Protein AF-W1XPV2-F1 (afdb_monomer_lite)

Structure (mmCIF, N/CA/C/O backbone):
data_AF-W1XPV2-F1
#
_entry.id   AF-W1XPV2-F1
#
loop_
_atom_site.group_PDB
_atom_site.id
_atom_site.type_symbol
_atom_site.label_atom_id
_atom_site.label_alt_id
_atom_site.label_comp_id
_atom_site.label_asym_id
_atom_site.label_entity_id
_atom_site.label_seq_id
_atom_site.pdbx_PDB_ins_code
_atom_site.Cartn_x
_atom_site.Cartn_y
_atom_site.Cartn_z
_atom_site.occupancy
_atom_site.B_iso_or_equiv
_atom_site.auth_seq_id
_atom_site.auth_comp_id
_atom_site.auth_asym_id
_atom_site.auth_atom_id
_atom_site.pdbx_PDB_model_num
ATOM 1 N N . ALA A 1 1 ? 14.628 3.051 -1.805 1.00 74.81 1 ALA A N 1
ATOM 2 C CA . ALA A 1 1 ? 13.405 2.245 -1.624 1.00 74.81 1 ALA A CA 1
ATOM 3 C C . ALA A 1 1 ? 13.058 2.074 -0.147 1.00 74.81 1 ALA A C 1
ATOM 5 O O . ALA A 1 1 ? 11.946 2.419 0.206 1.00 74.81 1 ALA A O 1
ATOM 6 N N . GLN A 1 2 ? 13.999 1.642 0.708 1.00 80.69 2 GLN A N 1
ATOM 7 C CA . GLN A 1 2 ? 13.742 1.380 2.136 1.00 80.69 2 GLN A CA 1
ATOM 8 C C . GLN A 1 2 ? 12.951 2.488 2.851 1.00 80.69 2 GLN A C 1
ATOM 10 O O . GLN A 1 2 ? 11.865 2.226 3.342 1.00 80.69 2 GLN A O 1
ATOM 15 N N . LYS A 1 3 ? 13.412 3.744 2.762 1.00 85.50 3 LYS A N 1
ATOM 16 C CA . LYS A 1 3 ? 12.729 4.897 3.371 1.00 85.50 3 LYS A CA 1
ATOM 17 C C . LYS A 1 3 ? 11.247 5.032 2.979 1.00 85.50 3 LYS A C 1
ATOM 19 O O . LYS A 1 3 ? 10.432 5.370 3.821 1.00 85.50 3 LYS A O 1
ATOM 24 N N . PHE A 1 4 ? 10.900 4.772 1.716 1.00 84.38 4 PHE A N 1
ATOM 25 C CA . PHE A 1 4 ? 9.508 4.849 1.259 1.00 84.38 4 PHE A CA 1
ATOM 26 C C . PHE A 1 4 ? 8.647 3.755 1.897 1.00 84.38 4 PHE A C 1
ATOM 28 O O . PHE A 1 4 ? 7.527 4.029 2.311 1.00 84.38 4 PHE A O 1
ATOM 35 N N . PHE A 1 5 ? 9.174 2.532 1.999 1.00 86.44 5 PHE A N 1
ATOM 36 C CA . PHE A 1 5 ? 8.465 1.438 2.659 1.00 86.44 5 PHE A CA 1
ATOM 37 C C . PHE A 1 5 ? 8.291 1.704 4.157 1.00 86.44 5 PHE A C 1
ATOM 39 O O . PHE A 1 5 ? 7.191 1.528 4.669 1.00 86.44 5 PHE A O 1
ATOM 46 N N . ASP A 1 6 ? 9.319 2.235 4.822 1.00 91.38 6 ASP A N 1
ATOM 47 C CA . ASP A 1 6 ? 9.242 2.594 6.242 1.00 91.38 6 ASP A CA 1
ATOM 48 C C . ASP A 1 6 ? 8.183 3.690 6.497 1.00 91.38 6 ASP A C 1
ATOM 50 O O . ASP A 1 6 ? 7.399 3.612 7.444 1.00 91.38 6 ASP A O 1
ATOM 54 N N . GLU A 1 7 ? 8.119 4.710 5.632 1.00 92.56 7 GLU A N 1
ATOM 55 C CA . GLU A 1 7 ? 7.108 5.775 5.711 1.00 92.56 7 GLU A CA 1
ATOM 56 C C . GLU A 1 7 ? 5.693 5.258 5.405 1.00 92.56 7 GLU A C 1
ATOM 58 O O . GLU A 1 7 ? 4.729 5.674 6.054 1.00 92.56 7 GLU A O 1
ATOM 63 N N . LEU A 1 8 ? 5.556 4.330 4.452 1.00 90.31 8 LEU A N 1
ATOM 64 C CA . LEU A 1 8 ? 4.277 3.705 4.115 1.00 90.31 8 LEU A CA 1
ATOM 65 C C . LEU A 1 8 ? 3.741 2.853 5.277 1.00 90.31 8 LEU A C 1
ATOM 67 O O . LEU A 1 8 ? 2.554 2.933 5.598 1.00 90.31 8 LEU A O 1
ATOM 71 N N . ASP A 1 9 ? 4.611 2.105 5.957 1.00 91.62 9 ASP A N 1
ATOM 72 C CA . ASP A 1 9 ? 4.253 1.321 7.143 1.00 91.62 9 ASP A CA 1
ATOM 73 C C . ASP A 1 9 ? 3.866 2.215 8.331 1.00 91.62 9 ASP A C 1
ATOM 75 O O . ASP A 1 9 ? 2.879 1.950 9.033 1.00 91.62 9 ASP A O 1
ATOM 79 N N . ALA A 1 10 ? 4.585 3.325 8.532 1.00 95.62 10 ALA A N 1
ATOM 80 C CA . ALA A 1 10 ? 4.218 4.324 9.532 1.00 95.62 10 ALA A CA 1
ATOM 81 C C . ALA A 1 10 ? 2.832 4.927 9.236 1.00 95.62 10 ALA A C 1
ATOM 83 O O . ALA A 1 10 ? 1.987 5.024 10.128 1.00 95.62 10 ALA A O 1
ATOM 84 N N . PHE A 1 11 ? 2.555 5.259 7.973 1.00 94.56 11 PHE A N 1
ATOM 85 C CA . PHE A 1 11 ? 1.246 5.745 7.545 1.00 94.56 11 PHE A CA 1
ATOM 86 C C . PHE A 1 11 ? 0.132 4.716 7.782 1.00 94.56 11 PHE A C 1
ATOM 88 O O . PHE A 1 11 ? -0.935 5.065 8.292 1.00 94.56 11 PHE A O 1
ATOM 95 N N . PHE A 1 12 ? 0.371 3.440 7.470 1.00 94.62 12 PHE A N 1
ATOM 96 C CA . PHE A 1 12 ? -0.588 2.366 7.737 1.00 94.62 12 PHE A CA 1
ATOM 97 C C . PHE A 1 12 ? -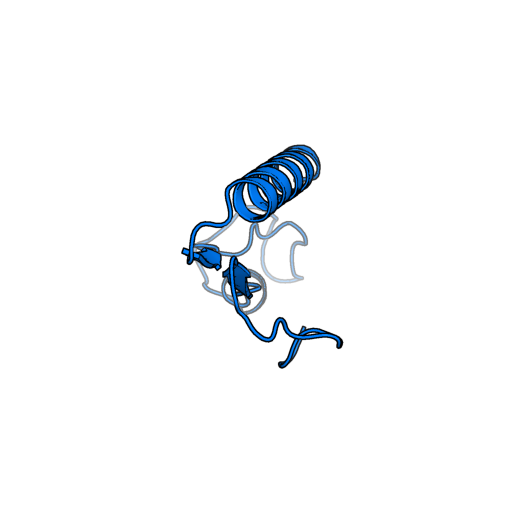0.896 2.223 9.225 1.00 94.62 12 PHE A C 1
ATOM 99 O O . PHE A 1 12 ? -2.062 2.074 9.589 1.00 94.62 12 PHE A O 1
ATOM 106 N N . THR A 1 13 ? 0.114 2.351 10.083 1.00 94.81 13 THR A N 1
ATOM 107 C CA . THR A 1 13 ? -0.066 2.343 11.540 1.00 94.81 13 THR A CA 1
ATOM 108 C C . THR A 1 13 ? -0.980 3.487 11.998 1.00 94.81 13 THR A C 1
ATOM 110 O O . THR A 1 13 ? -1.863 3.294 12.835 1.00 94.81 13 THR A O 1
ATOM 113 N N . GLU A 1 14 ? -0.829 4.682 11.423 1.00 96.25 14 GLU A N 1
ATOM 114 C CA . GLU A 1 14 ? -1.701 5.822 11.733 1.00 96.25 14 GLU A CA 1
ATOM 115 C C . GLU A 1 14 ? -3.134 5.635 11.207 1.00 96.25 14 GLU A C 1
ATOM 117 O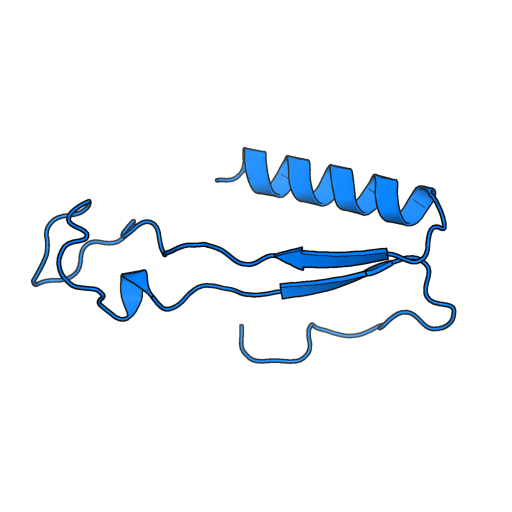 O . GLU A 1 14 ? -4.101 6.019 11.873 1.00 96.25 14 GLU A O 1
ATOM 122 N N . LEU A 1 15 ? -3.313 4.981 10.054 1.00 93.44 15 LEU A N 1
ATOM 123 C CA . LEU A 1 15 ? -4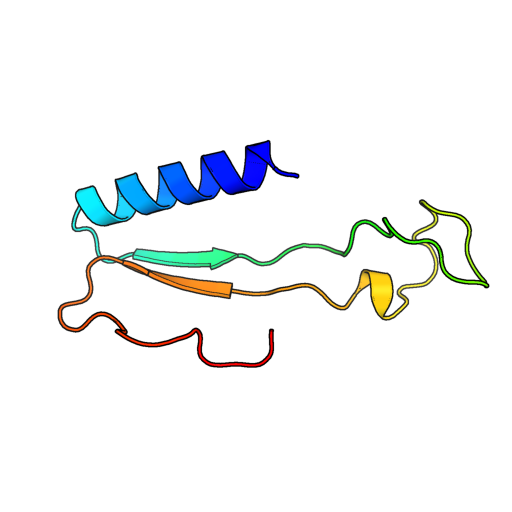.645 4.605 9.574 1.00 93.44 15 LEU A CA 1
ATOM 124 C C . LEU A 1 15 ? -5.335 3.611 10.514 1.00 93.44 15 LEU A C 1
ATOM 126 O O . LEU A 1 15 ? -6.519 3.796 10.806 1.00 93.44 15 LEU A O 1
ATOM 130 N N . GLU A 1 16 ? -4.613 2.613 11.025 1.00 92.06 16 GLU A N 1
ATOM 131 C CA . GLU A 1 16 ? -5.133 1.644 11.999 1.00 92.06 16 GLU A CA 1
ATOM 132 C C . GLU A 1 16 ? -5.576 2.338 13.292 1.00 92.06 16 GLU A C 1
ATOM 134 O O . GLU A 1 16 ? -6.715 2.155 13.728 1.00 92.06 16 GLU A O 1
ATOM 139 N N . LYS A 1 17 ? -4.732 3.217 13.849 1.00 94.38 17 LYS A N 1
ATOM 140 C CA . LYS A 1 17 ? -5.058 4.015 15.044 1.00 94.38 17 LYS A CA 1
ATOM 141 C C . LYS A 1 17 ? -6.261 4.930 14.842 1.00 94.38 17 LYS A C 1
ATOM 143 O O . LYS A 1 17 ? -7.018 5.161 15.780 1.00 94.38 17 LYS A O 1
ATOM 148 N N . SER A 1 18 ? -6.452 5.450 13.629 1.00 94.75 18 SER A N 1
ATOM 149 C CA . SER A 1 18 ? -7.549 6.379 13.346 1.00 94.75 18 SER A CA 1
ATOM 150 C C . SER A 1 18 ? -8.940 5.747 13.469 1.00 94.75 18 SER A C 1
ATOM 152 O O . SER A 1 18 ? -9.928 6.474 13.554 1.00 94.75 18 SER A O 1
ATOM 154 N N . GLY A 1 19 ? -9.045 4.413 13.404 1.00 90.56 19 GLY A N 1
ATOM 155 C CA . GLY A 1 19 ? -10.323 3.695 13.394 1.00 90.56 19 GLY A CA 1
ATOM 156 C C . GLY A 1 19 ? -11.202 3.981 12.168 1.00 90.56 19 GLY A C 1
ATOM 157 O O . GLY A 1 19 ? -12.340 3.512 12.096 1.00 90.56 19 GLY A O 1
ATOM 158 N N . ARG A 1 20 ? -10.704 4.748 11.189 1.00 94.19 20 ARG A N 1
ATOM 159 C CA . ARG A 1 20 ? -11.443 5.092 9.973 1.00 94.19 20 ARG A CA 1
ATOM 160 C C . ARG A 1 20 ? -11.516 3.888 9.042 1.00 94.19 20 ARG A C 1
ATOM 162 O O . ARG A 1 20 ? -10.545 3.157 8.861 1.00 94.19 20 ARG A O 1
ATOM 169 N N . LYS A 1 21 ? -12.668 3.728 8.393 1.00 94.19 21 LYS A N 1
ATOM 170 C CA . LYS A 1 21 ? -12.861 2.744 7.325 1.00 94.19 21 LYS A CA 1
ATOM 171 C C . LYS A 1 21 ? -12.220 3.274 6.049 1.00 94.19 21 LYS A C 1
ATOM 173 O O . LYS A 1 21 ? -12.778 4.168 5.419 1.00 94.19 21 LYS A O 1
ATOM 178 N N . VAL A 1 22 ? -11.047 2.758 5.703 1.00 94.75 22 VAL A N 1
ATOM 179 C CA . VAL A 1 22 ? -10.246 3.233 4.564 1.00 94.75 22 VAL A CA 1
ATOM 180 C C . VAL A 1 22 ? -9.803 2.044 3.721 1.00 94.75 22 VAL A C 1
ATOM 182 O O . VAL A 1 22 ? -9.410 1.013 4.258 1.00 94.75 22 VAL A O 1
ATOM 185 N N . MET A 1 23 ? -9.852 2.196 2.400 1.00 94.62 23 MET A N 1
ATOM 186 C CA . MET A 1 23 ? -9.239 1.280 1.441 1.00 94.62 23 MET A CA 1
ATOM 187 C C . MET A 1 23 ? -8.045 1.992 0.815 1.00 94.62 23 MET A C 1
ATOM 189 O O . MET A 1 23 ? -8.207 3.052 0.215 1.00 94.62 23 MET A O 1
ATOM 193 N N . VAL A 1 24 ? -6.857 1.414 0.962 1.00 92.25 24 VAL A N 1
ATOM 194 C CA . VAL A 1 24 ? -5.644 1.893 0.301 1.00 92.25 24 VAL A CA 1
ATOM 195 C C . VAL A 1 24 ? -5.316 0.955 -0.851 1.00 92.25 24 VAL A C 1
ATOM 197 O O . VAL A 1 24 ? -5.276 -0.261 -0.666 1.00 92.25 24 VAL A O 1
ATOM 200 N N . VAL A 1 25 ? -5.070 1.534 -2.025 1.00 91.06 25 VAL A N 1
ATOM 201 C CA . VAL A 1 25 ? -4.594 0.828 -3.218 1.00 91.06 25 VAL A CA 1
ATOM 202 C C . VAL A 1 25 ? -3.222 1.383 -3.568 1.00 91.06 25 VAL A C 1
ATOM 204 O O . VAL A 1 25 ? -3.079 2.586 -3.777 1.00 91.06 25 VAL A O 1
ATOM 207 N N . VAL A 1 26 ? -2.219 0.513 -3.618 1.00 87.94 26 VAL A N 1
ATOM 208 C CA . VAL A 1 26 ? -0.862 0.862 -4.044 1.00 87.94 26 VAL A CA 1
ATOM 209 C C . VAL A 1 26 ? -0.671 0.324 -5.455 1.00 87.94 26 VAL A C 1
ATOM 211 O O . VAL A 1 26 ? -0.694 -0.889 -5.656 1.00 87.94 26 VAL A O 1
ATOM 214 N N . VAL A 1 27 ? -0.504 1.231 -6.420 1.00 87.44 27 VAL A N 1
ATOM 215 C CA . VAL A 1 27 ? -0.278 0.909 -7.835 1.00 87.44 27 VAL A CA 1
ATOM 216 C C . VAL A 1 27 ? 1.009 1.599 -8.281 1.00 87.44 27 VAL A C 1
ATOM 218 O O . VAL A 1 27 ? 1.011 2.822 -8.432 1.00 87.44 27 VAL A O 1
ATOM 221 N N . PRO A 1 28 ? 2.117 0.864 -8.452 1.00 84.19 28 PRO A N 1
ATOM 222 C CA . PRO A 1 28 ? 3.320 1.429 -9.045 1.00 84.19 28 PRO A CA 1
ATOM 223 C C . PRO A 1 28 ? 3.079 1.763 -10.521 1.00 84.19 28 PRO A C 1
ATOM 225 O O . PRO A 1 28 ? 2.409 1.013 -11.224 1.00 84.19 28 PRO A O 1
ATOM 228 N N . GLU A 1 29 ? 3.648 2.867 -11.002 1.00 78.38 29 GLU A N 1
ATOM 229 C CA . GLU A 1 29 ? 3.495 3.280 -12.405 1.00 78.38 29 GLU A CA 1
ATOM 230 C C . GLU A 1 29 ? 4.263 2.359 -13.365 1.00 78.38 29 GLU A C 1
ATOM 232 O O . GLU A 1 29 ? 3.743 1.951 -14.399 1.00 78.38 29 GLU A O 1
ATOM 237 N N . HIS A 1 30 ? 5.506 2.022 -13.017 1.00 77.38 30 HIS A N 1
ATOM 238 C CA . HIS A 1 30 ? 6.356 1.083 -13.745 1.00 77.38 30 HIS A CA 1
ATOM 239 C C . HIS A 1 30 ? 7.481 0.574 -12.821 1.00 77.38 30 HIS A C 1
ATOM 241 O O . HIS A 1 30 ? 7.845 1.207 -11.824 1.00 77.38 30 HIS A O 1
ATOM 247 N N . GLY A 1 31 ? 8.094 -0.549 -13.176 1.00 64.81 31 GLY A N 1
ATOM 248 C CA . GLY A 1 31 ? 9.319 -1.059 -12.572 1.00 64.81 31 GLY A CA 1
ATOM 249 C C . GLY A 1 31 ? 10.510 -0.131 -12.830 1.00 64.81 31 GLY A C 1
ATOM 250 O O . GLY A 1 31 ? 10.594 0.560 -13.845 1.00 64.81 31 GLY A O 1
ATOM 251 N N . GLY A 1 32 ? 11.460 -0.084 -11.896 1.00 61.53 32 GLY A N 1
ATOM 252 C CA . GLY A 1 32 ? 12.624 0.808 -11.981 1.00 61.53 32 GLY A CA 1
ATOM 253 C C . GLY A 1 32 ? 13.746 0.338 -12.918 1.00 61.53 32 GLY A C 1
ATOM 254 O O . GLY A 1 32 ? 14.779 0.998 -12.956 1.00 61.53 32 GLY A O 1
ATOM 255 N N . ALA A 1 33 ? 13.587 -0.802 -13.609 1.00 56.66 33 ALA A N 1
ATOM 256 C CA . ALA A 1 33 ? 14.642 -1.474 -14.387 1.00 56.66 33 ALA A CA 1
ATOM 257 C C . ALA A 1 33 ? 15.959 -1.683 -13.598 1.00 56.66 33 ALA A C 1
ATOM 259 O O . ALA A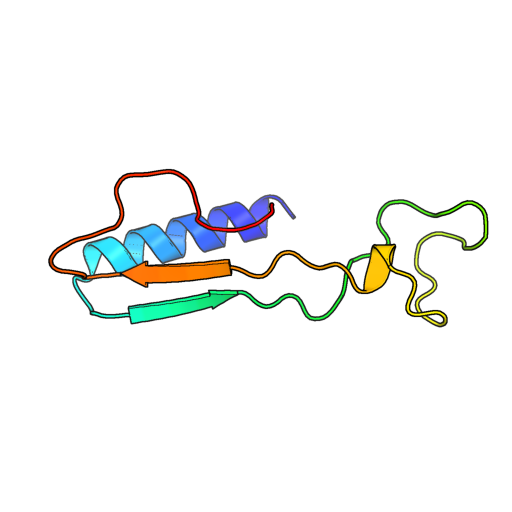 1 33 ? 17.052 -1.654 -14.157 1.00 56.66 33 ALA A O 1
ATOM 260 N N . LEU A 1 34 ? 15.861 -1.894 -12.276 1.00 52.12 34 LEU A N 1
ATOM 261 C CA . LEU A 1 34 ? 17.000 -1.952 -11.341 1.00 52.12 34 LEU A CA 1
ATOM 262 C C . LEU A 1 34 ? 17.946 -3.143 -11.584 1.00 52.12 34 LEU A C 1
ATOM 264 O O . LEU A 1 34 ? 19.073 -3.152 -11.091 1.00 52.12 34 LEU A O 1
ATOM 268 N N . LYS A 1 35 ? 17.497 -4.141 -12.348 1.00 44.19 35 LYS A N 1
ATOM 269 C CA . LYS A 1 35 ? 18.308 -5.247 -12.853 1.00 44.19 35 LYS A CA 1
ATOM 270 C C . LYS A 1 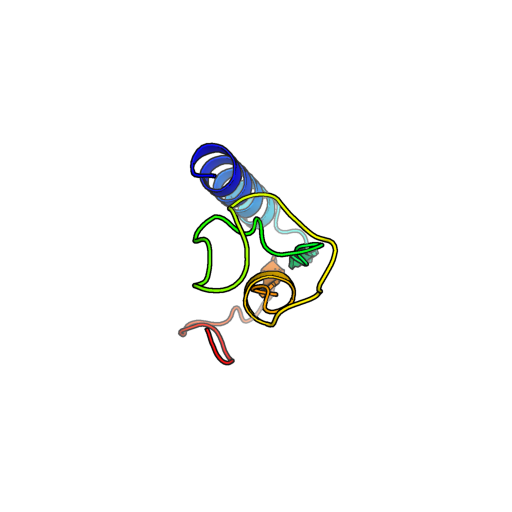35 ? 18.256 -5.174 -14.381 1.00 44.19 35 LYS A C 1
ATOM 272 O O . LYS A 1 35 ? 17.205 -5.440 -14.957 1.00 44.19 35 LYS A O 1
ATOM 277 N N . GLY A 1 36 ? 19.359 -4.775 -15.016 1.00 43.19 36 GLY A N 1
ATOM 278 C CA . GLY A 1 36 ? 19.472 -4.784 -16.479 1.00 43.19 36 GLY A CA 1
ATOM 279 C C . GLY A 1 36 ? 19.333 -6.208 -17.018 1.00 43.19 36 GLY A C 1
ATOM 280 O O . GLY A 1 36 ? 19.845 -7.153 -16.408 1.00 43.19 36 GLY A O 1
ATOM 281 N N . ASP A 1 37 ? 18.618 -6.371 -18.129 1.00 47.41 37 ASP A N 1
ATOM 282 C CA . ASP A 1 37 ? 18.561 -7.643 -18.848 1.00 47.41 37 ASP A CA 1
ATOM 283 C C . ASP A 1 37 ? 19.667 -7.712 -19.920 1.00 47.41 37 ASP A C 1
ATOM 285 O O . ASP A 1 37 ? 20.377 -6.740 -20.176 1.00 47.41 37 ASP A O 1
ATOM 289 N N . ARG A 1 38 ? 19.868 -8.887 -20.531 1.00 50.59 38 ARG A N 1
ATOM 290 C CA . ARG A 1 38 ? 20.946 -9.110 -21.517 1.00 50.59 38 ARG A CA 1
ATOM 291 C C . ARG A 1 38 ? 20.798 -8.282 -22.809 1.00 50.59 38 ARG A C 1
ATOM 293 O O . ARG A 1 38 ? 21.742 -8.267 -23.592 1.00 50.59 38 ARG A O 1
ATOM 300 N N . MET A 1 39 ? 19.654 -7.636 -23.044 1.00 51.28 39 MET A N 1
ATOM 301 C CA . MET A 1 39 ? 19.353 -6.821 -24.225 1.00 51.28 39 MET A CA 1
ATOM 302 C C . MET A 1 39 ? 19.280 -5.314 -23.944 1.00 51.28 39 MET A C 1
ATOM 304 O O . MET A 1 39 ? 19.361 -4.541 -24.899 1.00 51.28 39 MET A O 1
ATOM 308 N N . GLN A 1 40 ? 19.162 -4.866 -22.688 1.00 42.56 40 GLN A N 1
ATOM 309 C CA . GLN A 1 40 ? 19.087 -3.437 -22.364 1.00 42.56 40 GLN A CA 1
ATOM 310 C C . GLN A 1 40 ? 19.914 -3.017 -21.145 1.00 42.56 40 GLN A C 1
ATOM 312 O O . GLN A 1 40 ? 19.853 -3.595 -20.059 1.00 42.56 40 GLN A O 1
ATOM 317 N N . VAL A 1 41 ? 20.669 -1.933 -21.339 1.00 51.62 41 VAL A N 1
ATOM 318 C CA . VAL A 1 41 ? 21.439 -1.249 -20.297 1.00 51.62 41 VAL A CA 1
ATOM 319 C C . VAL A 1 41 ? 20.475 -0.651 -19.264 1.00 51.62 41 VAL A C 1
ATOM 321 O O . VAL A 1 41 ? 19.436 -0.098 -19.623 1.00 51.62 41 VAL A O 1
ATOM 324 N N . SER A 1 42 ? 20.828 -0.760 -17.980 1.00 51.94 42 SER A N 1
ATOM 325 C CA . SER A 1 42 ? 20.061 -0.206 -16.855 1.00 51.94 42 SER A CA 1
ATOM 326 C C . SER A 1 42 ? 19.633 1.248 -17.118 1.00 51.94 42 SER A C 1
ATOM 328 O O . SER A 1 42 ? 20.477 2.092 -17.416 1.00 51.94 42 SER A O 1
ATOM 330 N N . GLY A 1 43 ? 18.331 1.536 -17.013 1.00 54.88 43 GLY A N 1
ATOM 331 C CA . GLY A 1 43 ? 17.767 2.885 -17.151 1.00 54.88 43 GLY A CA 1
ATOM 332 C C . GLY A 1 43 ? 17.109 3.226 -18.496 1.00 54.88 43 GLY A C 1
ATOM 333 O O . GLY A 1 43 ? 16.396 4.227 -18.547 1.00 54.88 43 GLY A O 1
ATOM 334 N N . LEU A 1 44 ? 17.263 2.414 -19.553 1.00 55.59 44 LEU A N 1
ATOM 335 C CA . LEU A 1 44 ? 16.464 2.575 -20.779 1.00 55.59 44 LEU A CA 1
ATOM 336 C C . LEU A 1 44 ? 15.035 2.045 -20.570 1.00 55.59 44 LEU A C 1
ATOM 338 O O . LEU A 1 44 ? 14.848 0.933 -20.086 1.00 55.59 44 LEU A O 1
ATOM 342 N N . ARG A 1 45 ? 14.028 2.851 -20.936 1.00 58.59 45 ARG A N 1
ATOM 343 C CA . ARG A 1 45 ? 12.590 2.544 -20.778 1.00 58.59 45 ARG A CA 1
ATOM 344 C C . ARG A 1 45 ? 11.825 2.489 -22.108 1.00 58.59 45 ARG A C 1
ATOM 346 O O . ARG A 1 45 ? 10.600 2.516 -22.104 1.00 58.59 45 ARG A O 1
ATOM 353 N N . ASP A 1 46 ? 12.534 2.414 -23.234 1.00 63.69 46 ASP A N 1
ATOM 354 C CA . ASP A 1 46 ? 11.917 2.490 -24.569 1.00 63.69 46 ASP A CA 1
ATOM 355 C C . ASP A 1 46 ? 11.184 1.201 -24.977 1.00 63.69 46 ASP A C 1
ATOM 357 O O . ASP A 1 46 ? 10.280 1.242 -25.808 1.00 63.69 46 ASP A O 1
ATOM 361 N N . ILE A 1 47 ? 11.539 0.051 -24.387 1.00 57.19 47 ILE A N 1
ATOM 362 C CA . ILE A 1 47 ? 10.818 -1.214 -24.586 1.00 57.19 47 ILE A CA 1
ATOM 363 C C . ILE A 1 47 ? 10.101 -1.554 -23.276 1.00 57.19 47 ILE A C 1
ATOM 365 O O . ILE A 1 47 ? 10.779 -1.734 -22.266 1.00 57.19 47 ILE A O 1
ATOM 369 N N . PRO A 1 48 ? 8.761 -1.687 -23.258 1.00 59.31 48 PRO A N 1
ATOM 370 C CA . PRO A 1 48 ? 8.012 -2.077 -22.066 1.00 59.31 48 PRO A CA 1
ATOM 371 C C . PRO A 1 48 ? 8.172 -3.585 -21.815 1.00 59.31 48 PRO A C 1
ATOM 373 O O . PRO A 1 48 ? 7.247 -4.373 -22.009 1.00 59.31 48 PRO A O 1
ATOM 376 N N . SER A 1 49 ? 9.378 -4.011 -21.438 1.00 67.38 49 SER A N 1
ATOM 377 C CA . SER A 1 49 ? 9.665 -5.412 -21.138 1.00 67.38 49 SER A CA 1
ATOM 378 C C . SER A 1 49 ? 8.923 -5.861 -19.866 1.00 67.38 49 SER A C 1
ATOM 380 O O . SER A 1 49 ? 8.540 -5.026 -19.035 1.00 67.38 49 SER A O 1
ATOM 382 N N . PRO A 1 50 ? 8.710 -7.175 -19.662 1.00 69.94 50 PRO A N 1
ATOM 383 C CA . PRO A 1 50 ? 8.061 -7.678 -18.451 1.00 69.94 50 PRO A CA 1
ATOM 384 C C . PRO A 1 50 ? 8.738 -7.218 -17.152 1.00 69.94 50 PRO A C 1
ATOM 386 O O . PRO A 1 50 ? 8.052 -6.932 -16.186 1.00 69.94 50 PRO A O 1
ATOM 389 N N . SER A 1 51 ? 10.063 -7.037 -17.126 1.00 69.81 51 SER A N 1
ATOM 390 C CA . SER A 1 51 ? 10.783 -6.526 -15.945 1.00 69.81 51 SER A CA 1
ATOM 391 C C . SER A 1 51 ? 10.515 -5.045 -15.625 1.00 69.81 51 SER A C 1
ATOM 393 O O . SER A 1 51 ? 10.883 -4.573 -14.547 1.00 69.81 51 SER A O 1
ATOM 395 N N . ILE A 1 52 ? 9.891 -4.308 -16.551 1.00 65.94 52 ILE A N 1
ATOM 396 C CA . ILE A 1 52 ? 9.470 -2.908 -16.399 1.00 65.94 52 ILE A CA 1
ATOM 397 C C . ILE A 1 52 ? 7.960 -2.808 -16.144 1.00 65.94 52 ILE A C 1
ATOM 399 O O . ILE A 1 52 ? 7.518 -1.871 -15.490 1.00 65.94 52 ILE A O 1
ATOM 403 N N . THR A 1 53 ? 7.159 -3.742 -16.649 1.00 75.81 53 THR A N 1
ATOM 404 C CA . THR A 1 53 ? 5.688 -3.661 -16.587 1.00 75.81 53 THR A CA 1
ATOM 405 C C . THR A 1 53 ? 5.060 -4.562 -15.528 1.00 75.81 53 THR A C 1
ATOM 407 O O . THR A 1 53 ? 3.951 -4.272 -15.085 1.00 75.81 53 THR A O 1
ATOM 410 N N . ASP A 1 54 ? 5.760 -5.606 -15.080 1.00 79.25 54 ASP A N 1
ATOM 411 C CA . ASP A 1 54 ? 5.341 -6.437 -13.953 1.00 79.25 54 ASP A CA 1
ATOM 412 C C . ASP A 1 54 ? 5.635 -5.703 -12.640 1.00 79.25 54 ASP A C 1
ATOM 414 O O . ASP A 1 54 ? 6.790 -5.531 -12.235 1.00 79.25 54 ASP A O 1
ATOM 418 N N . VAL A 1 55 ? 4.578 -5.185 -12.018 1.00 80.50 55 VAL A N 1
ATOM 419 C CA . VAL A 1 55 ? 4.657 -4.348 -10.821 1.00 80.50 55 VAL A CA 1
ATOM 420 C C . VAL A 1 55 ? 3.771 -4.905 -9.707 1.00 80.50 55 VAL A C 1
ATOM 422 O O . VAL A 1 55 ? 2.639 -5.316 -9.968 1.00 80.50 55 VAL A O 1
ATOM 425 N N . PRO A 1 56 ? 4.234 -4.880 -8.444 1.00 82.50 56 PRO A N 1
ATOM 426 C CA . PRO A 1 56 ? 3.437 -5.363 -7.326 1.00 82.50 56 PRO A CA 1
ATOM 427 C C . PRO A 1 56 ? 2.299 -4.381 -7.027 1.00 82.50 56 PRO A C 1
ATOM 429 O O . PRO A 1 56 ? 2.538 -3.246 -6.611 1.00 82.50 56 PRO A O 1
ATOM 432 N N . VAL A 1 57 ? 1.056 -4.824 -7.216 1.00 87.50 57 VAL A N 1
ATOM 433 C CA . VAL A 1 57 ? -0.153 -4.066 -6.864 1.00 87.50 57 VAL A CA 1
ATOM 434 C C . VAL A 1 57 ? -0.777 -4.663 -5.609 1.00 87.50 57 VAL A C 1
ATOM 436 O O . VAL A 1 57 ? -0.993 -5.870 -5.528 1.00 87.50 57 VAL A O 1
ATOM 439 N N . GLY A 1 58 ? -1.095 -3.812 -4.634 1.00 89.25 58 GLY A N 1
ATOM 440 C CA . GLY A 1 58 ? -1.644 -4.238 -3.347 1.00 89.25 58 GLY A CA 1
ATOM 441 C C . GLY A 1 58 ? -2.87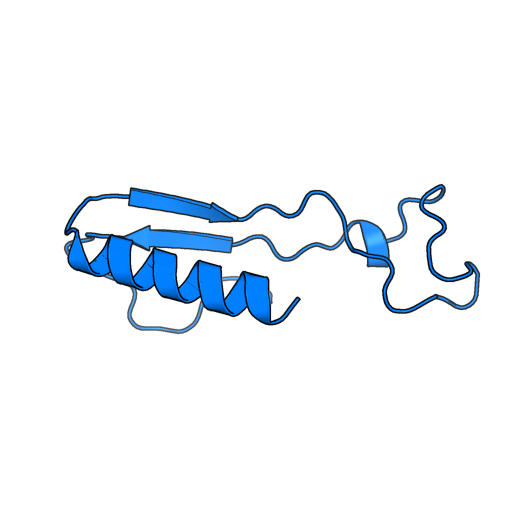0 -3.436 -2.927 1.00 89.25 58 GLY A C 1
ATOM 442 O O . GLY A 1 58 ? -2.935 -2.225 -3.133 1.00 89.25 58 GLY A O 1
ATOM 443 N N . VAL A 1 59 ? -3.829 -4.110 -2.287 1.00 91.69 59 VAL A N 1
ATOM 444 C CA . VAL A 1 59 ? -5.002 -3.486 -1.658 1.00 91.69 59 VAL A CA 1
ATOM 445 C C . VAL A 1 59 ? -5.018 -3.833 -0.172 1.00 91.69 59 VAL A C 1
ATOM 447 O O . VAL A 1 59 ? -4.967 -5.010 0.186 1.00 91.69 59 VAL A O 1
ATOM 450 N N . LYS A 1 60 ? -5.130 -2.824 0.699 1.00 91.19 60 LYS A N 1
ATOM 451 C CA . LYS A 1 60 ? -5.296 -3.006 2.150 1.00 91.19 60 LYS A CA 1
ATOM 452 C C . LYS A 1 60 ? -6.519 -2.246 2.653 1.00 91.19 60 LYS A C 1
ATOM 454 O O . LYS A 1 60 ? -6.713 -1.070 2.347 1.00 91.19 60 LYS A O 1
ATOM 459 N N . PHE A 1 61 ? -7.329 -2.928 3.454 1.00 92.81 61 PHE A N 1
ATOM 460 C CA . PHE A 1 61 ? -8.490 -2.352 4.125 1.00 92.81 61 PHE A CA 1
ATOM 461 C C . PHE A 1 61 ? -8.181 -2.093 5.602 1.00 92.81 61 PHE A C 1
ATOM 463 O O . PHE A 1 61 ? -7.603 -2.938 6.283 1.00 92.81 61 PHE A O 1
ATOM 470 N N . PHE A 1 62 ? -8.620 -0.942 6.099 1.00 94.19 62 PHE A N 1
ATOM 471 C CA . PHE A 1 62 ? -8.451 -0.475 7.474 1.00 94.19 62 PHE A CA 1
ATOM 472 C C . PHE A 1 62 ? -9.817 -0.241 8.128 1.00 94.19 62 PHE A C 1
ATOM 474 O O . PHE A 1 62 ? -10.793 0.076 7.444 1.00 94.19 62 PHE A O 1
ATOM 481 N N . GLY A 1 63 ? -9.902 -0.408 9.452 1.00 91.44 63 GLY A N 1
ATOM 482 C CA . GLY A 1 63 ? -11.134 -0.158 10.216 1.00 91.44 63 GLY A CA 1
ATOM 483 C C . GLY A 1 63 ? -12.264 -1.172 9.975 1.00 91.44 63 GLY A C 1
ATOM 484 O O . GLY A 1 63 ? -13.438 -0.867 10.197 1.00 91.44 63 GLY A O 1
ATOM 485 N N . MET A 1 64 ? -11.943 -2.376 9.490 1.00 92.31 64 MET A N 1
ATOM 486 C CA . MET A 1 64 ? -12.927 -3.444 9.280 1.00 92.31 64 MET A CA 1
ATOM 487 C C . MET A 1 64 ? -13.337 -4.110 10.599 1.00 92.31 64 MET A C 1
ATOM 489 O O . MET A 1 64 ? -12.505 -4.356 11.465 1.00 92.31 64 MET A O 1
ATOM 493 N N . LYS A 1 65 ? -14.617 -4.491 10.716 1.00 87.94 65 LYS A N 1
ATOM 494 C CA . LYS A 1 65 ? -15.128 -5.278 11.858 1.00 87.94 65 LYS A CA 1
ATOM 495 C C . LYS A 1 65 ? -14.544 -6.698 11.904 1.00 87.94 65 LYS A C 1
ATOM 497 O O . LYS A 1 65 ? -14.409 -7.268 12.978 1.00 87.94 65 LYS A O 1
ATOM 502 N N . ALA A 1 66 ? -14.220 -7.257 10.740 1.00 90.69 66 ALA A N 1
ATOM 503 C CA . ALA A 1 66 ? -13.583 -8.558 10.582 1.00 90.69 66 ALA A CA 1
ATOM 504 C C . ALA A 1 66 ? -12.348 -8.391 9.679 1.00 90.69 66 ALA A C 1
ATOM 506 O O . ALA A 1 66 ? -12.469 -8.515 8.459 1.00 90.69 66 ALA A O 1
ATOM 507 N N . PRO A 1 67 ? -11.189 -8.007 10.241 1.00 87.38 67 PRO A N 1
ATOM 508 C CA . PRO A 1 67 ? -9.956 -7.889 9.473 1.00 87.38 67 PRO A CA 1
ATOM 509 C C . PRO A 1 67 ? -9.455 -9.270 9.024 1.00 87.38 67 PRO A C 1
ATOM 511 O O . PRO A 1 67 ? -9.685 -10.276 9.696 1.00 87.38 67 PRO A O 1
ATOM 514 N N . HIS A 1 68 ? -8.752 -9.312 7.892 1.00 89.56 68 HIS A N 1
ATOM 515 C CA . HIS A 1 68 ? -8.120 -10.531 7.388 1.00 89.56 68 HIS A CA 1
ATOM 516 C C . HIS A 1 68 ? -6.974 -10.976 8.315 1.00 89.56 68 HIS A C 1
ATOM 518 O O . HIS A 1 68 ? -6.141 -10.156 8.689 1.00 89.56 68 HIS A O 1
ATOM 524 N N . GLN A 1 69 ? -6.923 -12.263 8.674 1.00 85.25 69 GLN A N 1
ATOM 525 C CA . GLN A 1 69 ? -5.978 -12.810 9.670 1.00 85.25 69 GLN A CA 1
ATOM 526 C C . GLN A 1 69 ? -4.861 -13.677 9.059 1.00 85.25 69 GLN A C 1
ATOM 528 O O . GLN A 1 69 ? -4.028 -14.207 9.786 1.00 85.25 69 GLN A O 1
ATOM 533 N N . GLY A 1 70 ? -4.841 -13.841 7.733 1.00 84.38 70 GLY A N 1
ATOM 534 C CA . GLY A 1 70 ? -3.875 -14.685 7.024 1.00 84.38 70 GLY A CA 1
ATOM 535 C C . GLY A 1 70 ? -2.933 -13.918 6.097 1.00 84.38 70 GLY A C 1
ATOM 536 O O . GLY A 1 70 ? -2.974 -12.689 6.006 1.00 84.38 70 GLY A O 1
ATOM 537 N N . ALA A 1 71 ? -2.120 -14.676 5.359 1.00 85.00 71 ALA A N 1
ATOM 538 C CA . ALA A 1 71 ? -1.272 -14.146 4.297 1.00 85.00 71 ALA A CA 1
ATOM 539 C C . ALA A 1 71 ? -2.094 -13.441 3.206 1.00 85.00 71 ALA A C 1
ATOM 541 O O . ALA A 1 71 ? -3.262 -13.748 2.981 1.00 85.00 71 ALA A O 1
ATOM 542 N N . GLN A 1 72 ? -1.455 -12.499 2.520 1.00 85.12 72 GLN A N 1
ATOM 543 C CA . GLN A 1 72 ? -2.027 -11.801 1.373 1.00 85.12 72 GLN A CA 1
ATOM 544 C C . GLN A 1 72 ? -2.613 -12.775 0.336 1.00 85.12 72 GLN A C 1
ATOM 546 O O . GLN A 1 72 ? -2.029 -13.815 0.033 1.00 85.12 72 GLN A O 1
ATOM 551 N N . ILE A 1 73 ? -3.798 -12.442 -0.176 1.00 86.56 73 ILE A N 1
ATOM 552 C CA . ILE A 1 73 ? -4.520 -13.258 -1.155 1.00 86.56 73 ILE A CA 1
ATOM 553 C C . ILE A 1 73 ? -4.074 -12.820 -2.553 1.00 86.56 73 ILE A C 1
ATOM 555 O O . ILE A 1 73 ? -4.352 -11.693 -2.954 1.00 86.56 73 ILE A O 1
ATOM 559 N N . GLY A 1 74 ? -3.410 -13.704 -3.297 1.00 78.00 74 GLY A N 1
ATOM 560 C CA . GLY A 1 74 ? -2.937 -13.427 -4.657 1.00 78.00 74 GLY A CA 1
ATOM 561 C C . GLY A 1 74 ? -1.543 -13.992 -4.921 1.00 78.00 74 GLY A C 1
ATOM 562 O O . GLY A 1 74 ? -0.966 -14.667 -4.070 1.00 78.00 74 GLY A O 1
ATOM 563 N N . ARG A 1 75 ? -1.011 -13.743 -6.122 1.00 66.31 75 ARG A N 1
ATOM 564 C CA . ARG A 1 75 ? 0.404 -14.003 -6.424 1.00 66.31 75 ARG A CA 1
ATOM 565 C C . ARG A 1 75 ? 1.239 -12.816 -5.940 1.00 66.31 75 ARG A C 1
ATOM 567 O O . ARG A 1 75 ? 0.808 -11.681 -6.122 1.00 66.31 75 ARG A O 1
ATOM 574 N N . ALA A 1 76 ? 2.366 -13.125 -5.299 1.00 53.75 76 ALA A N 1
ATOM 575 C CA . ALA A 1 76 ? 3.393 -12.161 -4.906 1.00 53.75 76 ALA A CA 1
ATOM 576 C C . ALA A 1 76 ? 4.159 -11.642 -6.125 1.00 53.75 76 ALA A C 1
ATOM 578 O O . ALA A 1 76 ? 4.333 -12.452 -7.069 1.00 53.75 76 ALA A O 1
#

Secondary structure (DSSP, 8-state):
-HHHHHHHHHHHHHHHHTT--EEEEE--SS----S-BTTB-TT--SS--HHHH----EEEEES-SS---SS-SS--

Organism: NCBI:txid408170

InterPro domains:
  IPR017744 Cellulose biosynthesis protein BcsG [PF11658] (1-73)

Radius of gyration: 16.44 Å; chains: 1; bounding box: 37×21×40 Å

pLDDT: mean 78.47, std 16.18, range [42.56, 96.25]

Foldseek 3Di:
DVVVVVVVVVVVVVLQVVLDWDKDKDDDPWAQQPDPDPVDDRPDDPDCDCNTHVDDIDIDTHNDPDHDDDDDPDDD

Sequence (76 aa):
AQKFFDELDAFFTELEKSGRKVMVVVVPEHGGALKGDRMQVSGLRDIPSPSITDVPVGVKFFGMKAPHQGAQIGRA